Protein AF-A0A959UCR8-F1 (afdb_monomer)

Structure (mmCIF, N/CA/C/O backbone):
data_AF-A0A959UCR8-F1
#
_entry.id   AF-A0A959UCR8-F1
#
loop_
_atom_site.group_PDB
_atom_site.id
_atom_site.type_symbol
_atom_site.label_atom_id
_atom_site.label_alt_id
_atom_site.label_comp_id
_atom_site.label_asym_id
_atom_site.label_entity_id
_atom_site.label_seq_id
_atom_site.pdbx_PDB_ins_code
_atom_site.Cartn_x
_atom_site.Cartn_y
_atom_site.Cartn_z
_atom_site.occupancy
_atom_site.B_iso_or_equiv
_atom_site.auth_seq_id
_atom_site.auth_comp_id
_atom_site.auth_asym_id
_atom_site.auth_atom_id
_atom_site.pdbx_PDB_model_num
ATOM 1 N N . MET A 1 1 ? -18.933 3.146 -14.327 1.00 35.00 1 MET A N 1
ATOM 2 C CA . MET A 1 1 ? -17.675 2.428 -14.625 1.00 35.00 1 MET A CA 1
ATOM 3 C C . MET A 1 1 ? -16.568 3.096 -13.838 1.00 35.00 1 MET A C 1
ATOM 5 O O . MET A 1 1 ? -16.164 4.191 -14.202 1.00 35.00 1 MET A O 1
ATOM 9 N N . ILE A 1 2 ? -16.176 2.525 -12.701 1.00 31.61 2 ILE A N 1
ATOM 10 C CA . ILE A 1 2 ? -15.144 3.122 -11.849 1.00 31.61 2 ILE A CA 1
ATOM 11 C C . ILE A 1 2 ? -13.834 2.428 -12.196 1.00 31.61 2 ILE A C 1
ATOM 13 O O . ILE A 1 2 ? -13.739 1.212 -12.069 1.00 31.61 2 ILE A O 1
ATOM 17 N N . SER A 1 3 ? -12.872 3.203 -12.688 1.00 34.25 3 SER A N 1
ATOM 18 C CA . SER A 1 3 ? -11.559 2.726 -13.097 1.00 34.25 3 SER A CA 1
ATOM 19 C C . SER A 1 3 ? -10.854 2.027 -11.934 1.00 34.25 3 SER A C 1
ATOM 21 O O . SER A 1 3 ? -10.580 2.616 -10.886 1.00 34.25 3 SER A O 1
ATOM 23 N N . SER A 1 4 ? -10.560 0.745 -12.124 1.00 40.97 4 SER A N 1
ATOM 24 C CA . SER A 1 4 ? -9.565 0.016 -11.349 1.00 40.97 4 SER A CA 1
ATOM 25 C C . SER A 1 4 ? -8.217 0.640 -11.703 1.00 40.97 4 SER A C 1
ATOM 27 O O . SER A 1 4 ? -7.694 0.409 -12.792 1.00 40.97 4 SER A O 1
ATOM 29 N N . PHE A 1 5 ? -7.696 1.525 -10.853 1.00 45.44 5 PHE A N 1
ATOM 30 C CA . PHE A 1 5 ? -6.410 2.175 -11.098 1.00 45.44 5 PHE A CA 1
ATOM 31 C C . PHE A 1 5 ? -5.304 1.140 -10.862 1.00 45.44 5 PHE A C 1
ATOM 33 O O . PHE A 1 5 ? -4.810 0.970 -9.754 1.00 45.44 5 PHE A O 1
ATOM 40 N N . ILE A 1 6 ? -4.975 0.384 -11.908 1.00 44.94 6 ILE A N 1
ATOM 41 C CA . ILE A 1 6 ? -3.843 -0.536 -11.927 1.00 44.94 6 ILE A CA 1
ATOM 42 C C . ILE A 1 6 ? -2.632 0.301 -12.340 1.00 44.94 6 ILE A C 1
ATOM 44 O O . ILE A 1 6 ? -2.466 0.661 -13.508 1.00 44.94 6 ILE A O 1
ATOM 48 N N . ALA A 1 7 ? -1.778 0.660 -11.386 1.00 49.00 7 ALA A N 1
ATOM 49 C CA . ALA A 1 7 ? -0.439 1.133 -11.714 1.00 49.00 7 ALA A CA 1
ATOM 50 C C . ALA A 1 7 ? 0.469 -0.079 -11.926 1.00 49.00 7 ALA A C 1
ATOM 52 O O . ALA A 1 7 ? 1.279 -0.418 -11.073 1.00 49.00 7 ALA A O 1
ATOM 53 N N . ALA A 1 8 ? 0.293 -0.759 -13.062 1.00 42.66 8 ALA A N 1
ATOM 54 C CA . ALA A 1 8 ? 1.228 -1.785 -13.498 1.00 42.66 8 ALA A CA 1
ATOM 55 C C . ALA A 1 8 ? 2.567 -1.132 -13.876 1.00 42.66 8 ALA A C 1
ATOM 57 O O . ALA A 1 8 ? 2.589 -0.058 -14.484 1.00 42.66 8 ALA A O 1
ATOM 58 N N . LYS A 1 9 ? 3.661 -1.833 -13.563 1.00 46.59 9 LYS A N 1
ATOM 59 C CA . LYS A 1 9 ? 5.078 -1.531 -13.856 1.00 46.59 9 LYS A CA 1
ATOM 60 C C . LYS A 1 9 ? 5.403 -1.232 -15.337 1.00 46.59 9 LYS A C 1
ATOM 62 O O . LYS A 1 9 ? 6.536 -0.926 -15.677 1.00 46.59 9 LYS A O 1
ATOM 67 N N . SER A 1 10 ? 4.439 -1.312 -16.248 1.00 46.38 10 SER A N 1
ATOM 68 C CA . SER A 1 10 ? 4.620 -1.126 -17.694 1.00 46.38 10 SER A CA 1
ATOM 69 C C . SER A 1 10 ? 4.818 0.330 -18.151 1.00 46.38 10 SER A C 1
ATOM 71 O O . SER A 1 10 ? 4.860 0.584 -19.350 1.00 46.38 10 SER A O 1
ATOM 73 N N . ASP A 1 11 ? 4.937 1.291 -17.236 1.00 51.34 11 ASP A N 1
ATOM 74 C CA . ASP A 1 11 ? 5.076 2.716 -17.547 1.00 51.34 11 ASP A CA 1
ATOM 75 C C . ASP A 1 11 ? 6.489 3.192 -17.171 1.00 51.34 11 ASP A C 1
ATOM 77 O O . ASP A 1 11 ? 6.806 3.346 -15.993 1.00 51.34 11 ASP A O 1
ATOM 81 N N . GLN A 1 12 ? 7.343 3.399 -18.185 1.00 53.25 12 GLN A N 1
ATOM 82 C CA . GLN A 1 12 ? 8.753 3.817 -18.045 1.00 53.25 12 GLN A CA 1
ATOM 83 C C . GLN A 1 12 ? 8.936 5.162 -17.317 1.00 53.25 12 GLN A C 1
ATOM 85 O O . GLN A 1 12 ? 10.059 5.513 -16.964 1.00 53.25 12 GLN A O 1
ATOM 90 N N . ASN A 1 13 ? 7.856 5.922 -17.097 1.00 51.22 13 ASN A N 1
ATOM 91 C CA . ASN A 1 13 ? 7.890 7.194 -16.376 1.00 51.22 13 ASN A CA 1
ATOM 92 C C . ASN A 1 13 ? 7.607 7.046 -14.872 1.00 51.22 13 ASN A C 1
ATOM 94 O O . ASN A 1 13 ? 7.650 8.042 -14.143 1.00 51.22 13 ASN A O 1
ATOM 98 N N . LEU A 1 14 ? 7.292 5.837 -14.395 1.00 52.56 14 LEU A N 1
ATOM 99 C CA . LEU A 1 14 ? 7.174 5.564 -12.968 1.00 52.56 14 LEU A CA 1
ATOM 100 C C . LEU A 1 14 ? 8.577 5.399 -12.363 1.00 52.56 14 LEU A C 1
ATOM 102 O O . LEU A 1 14 ? 9.374 4.640 -12.910 1.00 52.56 14 LEU A O 1
ATOM 106 N N . PRO A 1 15 ? 8.902 6.052 -11.231 1.00 59.72 15 PRO A N 1
ATOM 107 C CA . PRO A 1 15 ? 10.050 5.640 -10.437 1.00 59.72 15 PRO A CA 1
ATOM 108 C C . PRO A 1 15 ? 9.880 4.170 -10.044 1.00 59.72 15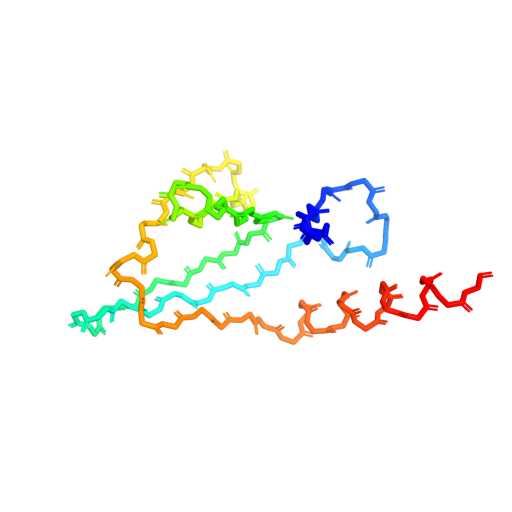 PRO A C 1
ATOM 110 O O . PRO A 1 15 ? 8.769 3.740 -9.729 1.00 59.72 15 PRO A O 1
ATOM 113 N N . ASP A 1 16 ? 10.985 3.424 -10.028 1.00 69.06 16 ASP A N 1
ATOM 114 C CA . ASP A 1 16 ? 10.990 1.976 -9.769 1.00 69.06 16 ASP A CA 1
ATOM 115 C C . ASP A 1 16 ? 10.295 1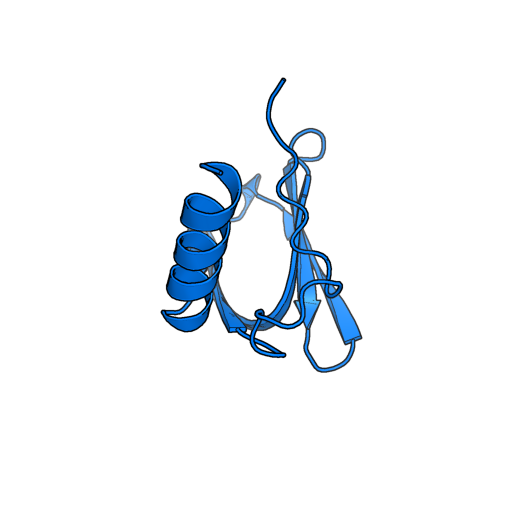.591 -8.454 1.00 69.06 16 ASP A C 1
ATOM 117 O O . ASP A 1 16 ? 9.872 0.450 -8.286 1.00 69.06 16 ASP A O 1
ATOM 121 N N . TYR A 1 17 ? 10.186 2.538 -7.516 1.00 79.62 17 TYR A N 1
ATOM 122 C CA . TYR A 1 17 ? 9.562 2.371 -6.214 1.00 79.62 17 TYR A CA 1
ATOM 123 C C . TYR A 1 17 ? 9.055 3.703 -5.636 1.00 79.62 17 TYR A C 1
ATOM 125 O O . TYR A 1 17 ? 9.585 4.781 -5.915 1.00 79.62 17 TYR A O 1
ATOM 133 N N . TYR A 1 18 ? 8.058 3.624 -4.756 1.00 84.94 18 TYR A N 1
ATOM 134 C CA . TYR A 1 18 ? 7.540 4.734 -3.950 1.00 84.94 18 TYR A CA 1
ATOM 135 C C . TYR A 1 18 ? 7.171 4.241 -2.549 1.00 84.94 18 TYR A C 1
ATOM 137 O O . TYR A 1 18 ? 7.002 3.042 -2.320 1.00 84.94 18 TYR A O 1
ATOM 145 N N . LYS A 1 19 ? 7.091 5.153 -1.577 1.00 89.75 19 LYS A N 1
ATOM 146 C CA . LYS A 1 19 ? 6.710 4.800 -0.206 1.00 89.75 19 LYS A CA 1
ATOM 147 C C . LYS A 1 19 ? 5.209 4.930 0.009 1.00 89.75 19 LYS A C 1
ATOM 149 O O . LYS A 1 19 ? 4.583 5.885 -0.455 1.00 89.75 19 LYS A O 1
ATOM 154 N N . VAL A 1 20 ? 4.668 3.989 0.770 1.00 90.94 20 VAL A N 1
ATOM 155 C CA . VAL A 1 20 ? 3.311 4.025 1.306 1.00 90.94 20 VAL A CA 1
ATOM 156 C C . VAL A 1 20 ? 3.370 3.844 2.815 1.00 90.94 20 VAL A C 1
ATOM 158 O O . VAL A 1 20 ? 4.104 2.995 3.319 1.00 90.94 20 VAL A O 1
ATOM 161 N N . LYS A 1 21 ? 2.588 4.641 3.530 1.00 94.44 21 LYS A N 1
ATOM 162 C CA . LYS A 1 21 ? 2.344 4.505 4.956 1.00 94.44 21 LYS A CA 1
ATOM 163 C C . LYS A 1 21 ? 0.883 4.146 5.167 1.00 94.44 21 LYS A C 1
ATOM 165 O O . LYS A 1 21 ? -0.011 4.851 4.705 1.00 94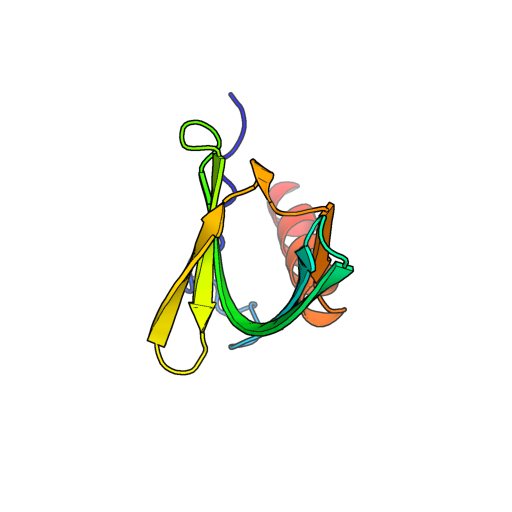.44 21 LYS A O 1
ATOM 170 N N . ILE A 1 22 ? 0.649 3.050 5.870 1.00 93.50 22 ILE A N 1
ATOM 171 C CA . ILE A 1 22 ? -0.678 2.558 6.222 1.00 93.50 22 ILE A CA 1
ATOM 172 C C . ILE A 1 22 ? -0.854 2.775 7.717 1.00 93.50 22 ILE A C 1
ATOM 1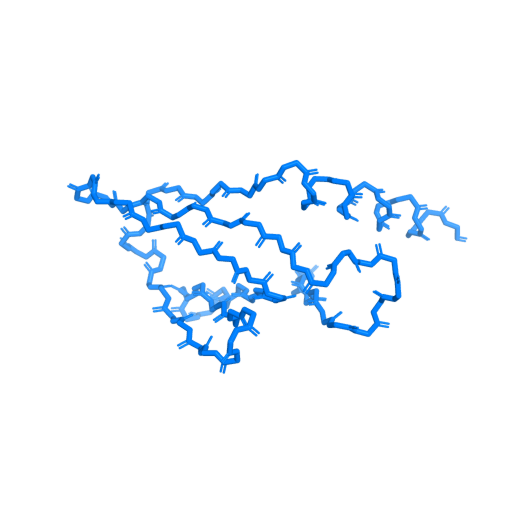74 O O . ILE A 1 22 ? -0.073 2.260 8.515 1.00 93.50 22 ILE A O 1
ATOM 178 N N . CYS A 1 23 ? -1.864 3.553 8.086 1.00 94.12 23 CYS A N 1
ATOM 179 C CA . CYS A 1 23 ? -2.278 3.745 9.467 1.00 94.12 23 CYS A CA 1
ATOM 180 C C . CYS A 1 23 ? -3.498 2.868 9.733 1.00 94.12 23 CYS A C 1
ATOM 182 O O . CYS A 1 23 ? -4.493 2.964 9.011 1.00 94.12 23 CYS A O 1
ATOM 184 N N . PHE A 1 24 ? -3.436 2.029 10.759 1.00 95.38 24 PHE A N 1
ATOM 185 C CA . PHE A 1 24 ? -4.537 1.166 11.168 1.00 95.38 24 PHE A CA 1
ATOM 186 C C . PHE A 1 24 ? -5.424 1.853 12.212 1.00 95.38 24 PHE A C 1
ATOM 188 O O . PHE A 1 24 ? -5.039 2.830 12.859 1.00 95.38 24 PHE A O 1
ATOM 195 N N . ILE A 1 25 ? -6.650 1.356 12.369 1.00 94.25 25 ILE A N 1
ATOM 196 C CA . ILE A 1 25 ? -7.637 1.913 13.310 1.00 94.25 25 ILE A CA 1
ATOM 197 C C . ILE A 1 25 ? -7.170 1.781 14.766 1.00 94.25 25 ILE A C 1
ATOM 199 O O . ILE A 1 25 ? -7.484 2.643 15.585 1.00 94.25 25 ILE A O 1
ATOM 203 N N . ASP A 1 26 ? -6.371 0.758 15.073 1.00 94.12 26 ASP A N 1
ATOM 204 C CA . ASP A 1 26 ? -5.745 0.563 16.386 1.00 94.12 26 ASP A CA 1
ATOM 205 C C . 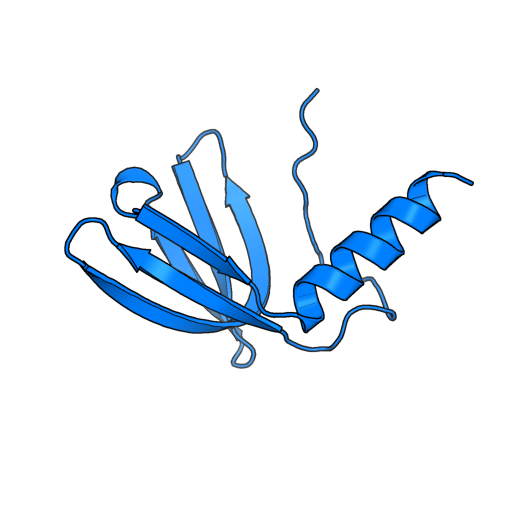ASP A 1 26 ? -4.580 1.536 16.670 1.00 94.12 26 ASP A C 1
ATOM 207 O O . ASP A 1 26 ? -4.031 1.548 17.770 1.00 94.12 26 ASP A O 1
ATOM 211 N N . GLY A 1 27 ? -4.221 2.383 15.698 1.00 89.94 27 GLY A N 1
ATOM 212 C CA . GLY A 1 27 ? -3.147 3.368 15.796 1.00 89.94 27 GLY A CA 1
ATOM 213 C C . GLY A 1 27 ? -1.769 2.847 15.386 1.00 89.94 27 GLY A C 1
ATOM 214 O O . GLY A 1 27 ? -0.818 3.634 15.358 1.00 89.94 27 GLY A O 1
ATOM 215 N N . THR A 1 28 ? -1.640 1.565 15.036 1.00 95.19 28 THR A N 1
ATOM 216 C CA . THR A 1 28 ? -0.396 1.029 14.478 1.00 95.19 28 THR A CA 1
ATOM 217 C C . THR A 1 28 ? -0.143 1.597 13.081 1.00 95.19 28 THR A C 1
ATOM 219 O O . THR A 1 28 ? -1.061 1.997 12.362 1.00 95.19 28 THR A O 1
ATOM 222 N N . ASN A 1 29 ? 1.132 1.684 12.702 1.00 95.38 29 ASN A N 1
ATOM 223 C CA . ASN A 1 29 ? 1.543 2.175 11.392 1.00 95.38 29 ASN A CA 1
ATOM 224 C C . ASN A 1 29 ? 2.475 1.168 10.727 1.00 95.38 29 ASN A C 1
ATOM 226 O O . ASN A 1 29 ? 3.281 0.519 11.392 1.00 95.38 29 ASN A O 1
ATOM 230 N N . THR A 1 30 ? 2.374 1.059 9.409 1.00 94.69 30 THR A N 1
ATOM 231 C CA . THR A 1 30 ? 3.271 0.259 8.579 1.00 94.69 30 THR A CA 1
ATOM 232 C C . THR A 1 30 ? 3.740 1.094 7.402 1.00 94.69 30 THR A C 1
ATOM 234 O O . THR A 1 30 ? 2.933 1.574 6.608 1.00 94.69 30 THR A O 1
ATOM 237 N N . ASP A 1 31 ? 5.053 1.257 7.295 1.00 94.88 31 ASP A N 1
ATOM 238 C CA . ASP A 1 31 ? 5.712 1.970 6.210 1.00 94.88 31 ASP A CA 1
ATOM 239 C C . ASP A 1 31 ? 6.359 0.952 5.264 1.00 94.88 31 ASP A C 1
ATOM 241 O O . ASP A 1 31 ? 7.188 0.140 5.678 1.00 94.88 31 ASP A O 1
ATOM 245 N N . LEU A 1 32 ? 5.992 0.994 3.984 1.00 92.19 32 LEU A N 1
ATOM 246 C CA . LEU A 1 32 ? 6.485 0.082 2.955 1.00 92.19 32 LEU A CA 1
ATOM 247 C C . LEU A 1 32 ? 7.052 0.857 1.774 1.00 92.19 32 LEU A C 1
ATOM 249 O O . LEU A 1 32 ? 6.559 1.918 1.398 1.00 92.19 32 LEU A O 1
ATOM 253 N N . THR A 1 33 ? 8.088 0.293 1.158 1.00 91.81 33 THR A N 1
ATOM 254 C CA . THR A 1 33 ? 8.577 0.730 -0.153 1.00 91.81 33 THR A CA 1
ATOM 255 C C . THR A 1 33 ? 8.061 -0.249 -1.197 1.00 91.81 33 THR A C 1
ATOM 257 O O . THR A 1 33 ? 8.406 -1.433 -1.155 1.00 91.81 33 THR A O 1
ATOM 260 N N . ILE A 1 34 ? 7.212 0.236 -2.097 1.00 88.94 34 ILE A N 1
ATOM 261 C CA . ILE A 1 34 ? 6.418 -0.589 -3.004 1.00 88.94 34 ILE A CA 1
ATOM 262 C C . ILE A 1 34 ? 6.674 -0.228 -4.459 1.00 88.94 34 ILE A C 1
ATOM 264 O O . ILE A 1 34 ? 7.057 0.898 -4.773 1.00 88.94 34 ILE A O 1
ATOM 268 N N . VAL A 1 35 ? 6.458 -1.206 -5.330 1.00 85.62 35 VAL A N 1
ATOM 269 C CA . VAL A 1 35 ? 6.579 -1.059 -6.788 1.00 85.62 35 VAL A CA 1
ATOM 270 C C . VAL A 1 35 ? 5.203 -0.979 -7.448 1.00 85.62 35 VAL A C 1
ATOM 272 O O . VAL A 1 35 ? 5.034 -0.326 -8.472 1.00 85.62 35 VAL A O 1
ATOM 275 N N . GLU A 1 36 ? 4.185 -1.570 -6.822 1.00 83.50 36 GLU A N 1
ATOM 276 C CA . GLU A 1 36 ? 2.789 -1.519 -7.256 1.00 83.50 36 GLU A CA 1
ATOM 277 C C . GLU A 1 36 ? 1.852 -1.614 -6.048 1.00 83.50 36 GLU A C 1
ATOM 279 O O . GLU A 1 36 ? 2.197 -2.170 -5.000 1.00 83.50 36 GLU A O 1
ATOM 284 N N . HIS A 1 37 ? 0.645 -1.087 -6.231 1.00 86.88 37 HIS A N 1
ATOM 285 C CA . HIS A 1 37 ? -0.484 -1.343 -5.355 1.00 86.88 37 HIS A CA 1
ATOM 286 C C . HIS A 1 37 ? -1.742 -1.594 -6.174 1.00 86.88 37 HIS A C 1
ATOM 288 O O . HIS A 1 37 ? -1.878 -1.128 -7.310 1.00 86.88 37 HIS A O 1
ATOM 294 N N . TYR A 1 38 ? -2.683 -2.295 -5.561 1.00 85.19 38 TYR A N 1
ATOM 295 C CA . TYR A 1 38 ? -3.988 -2.576 -6.115 1.00 85.19 38 TYR A CA 1
ATOM 296 C C . TYR A 1 38 ? -5.059 -2.408 -5.043 1.00 85.19 38 TYR A C 1
ATOM 298 O O . TYR A 1 38 ? -4.895 -2.804 -3.892 1.00 85.19 38 TYR A O 1
ATOM 306 N N . TYR A 1 39 ? -6.172 -1.798 -5.436 1.00 85.69 39 TYR A N 1
ATOM 307 C CA . TYR A 1 39 ? -7.322 -1.613 -4.566 1.00 85.69 39 TYR A CA 1
ATOM 308 C C . TYR A 1 39 ? -8.471 -2.475 -5.077 1.00 85.69 39 TYR A C 1
ATOM 310 O O . TYR A 1 39 ? -9.094 -2.159 -6.098 1.00 85.69 39 TYR A O 1
ATOM 318 N N . ASN A 1 40 ? -8.758 -3.556 -4.358 1.00 85.00 40 ASN A N 1
ATOM 319 C CA . ASN A 1 40 ? -9.890 -4.418 -4.641 1.00 85.00 40 ASN A CA 1
ATOM 320 C C . ASN A 1 40 ? -11.126 -3.907 -3.893 1.00 85.00 40 ASN A C 1
ATOM 322 O O . ASN A 1 40 ? -11.271 -4.108 -2.686 1.00 85.00 40 ASN A O 1
ATOM 326 N N . LYS A 1 41 ? -12.024 -3.245 -4.629 1.00 80.31 41 LYS A N 1
ATOM 327 C CA . LYS A 1 41 ? -13.285 -2.701 -4.098 1.00 80.31 41 LYS A CA 1
ATOM 328 C C . LYS A 1 41 ? -14.224 -3.777 -3.589 1.00 80.31 41 LYS A C 1
ATOM 330 O O . LYS A 1 41 ? -14.860 -3.579 -2.562 1.00 80.31 41 LYS A O 1
ATOM 335 N N . ASP A 1 42 ? -14.299 -4.894 -4.295 1.00 86.31 42 ASP A N 1
ATOM 336 C CA . ASP A 1 42 ? -15.278 -5.932 -3.999 1.00 86.31 42 ASP A CA 1
ATOM 337 C C . ASP A 1 42 ? -14.887 -6.678 -2.721 1.00 86.31 42 ASP A C 1
ATOM 339 O O . ASP A 1 42 ? -15.718 -6.908 -1.847 1.00 86.31 42 ASP A O 1
ATOM 343 N N . LEU A 1 43 ? -13.592 -6.962 -2.561 1.00 88.06 43 LEU A N 1
ATOM 344 C CA . LEU A 1 43 ? -13.063 -7.665 -1.391 1.00 88.06 43 LEU A CA 1
ATOM 345 C C . LEU A 1 43 ? -12.662 -6.741 -0.236 1.00 88.06 43 LEU A C 1
ATOM 347 O O . LEU A 1 43 ? -12.340 -7.230 0.842 1.00 88.06 43 LEU A O 1
ATOM 351 N N . HIS A 1 44 ? -12.689 -5.423 -0.442 1.00 89.44 44 HIS A N 1
ATOM 352 C CA . HIS A 1 44 ? -12.208 -4.428 0.519 1.00 89.44 44 HIS A CA 1
ATOM 353 C C . HIS A 1 44 ? -10.756 -4.692 0.960 1.00 89.44 44 HIS A C 1
ATOM 355 O O . HIS A 1 44 ? -10.414 -4.616 2.142 1.00 89.44 44 HIS A O 1
ATOM 361 N N . ILE A 1 45 ? -9.888 -4.975 -0.014 1.00 90.88 45 ILE A N 1
ATOM 362 C CA . ILE A 1 45 ? -8.468 -5.271 0.206 1.00 90.88 45 ILE A CA 1
ATOM 363 C C . ILE A 1 45 ? -7.604 -4.240 -0.517 1.00 90.88 45 ILE A C 1
ATOM 365 O O . ILE A 1 45 ? -7.882 -3.844 -1.651 1.00 90.88 45 ILE A O 1
ATOM 369 N N . PHE A 1 46 ? -6.539 -3.820 0.156 1.00 91.19 46 PHE A N 1
ATOM 370 C CA . PHE A 1 46 ? -5.433 -3.074 -0.415 1.00 91.19 46 PHE A CA 1
ATOM 371 C C . PHE A 1 46 ? -4.210 -3.982 -0.512 1.00 91.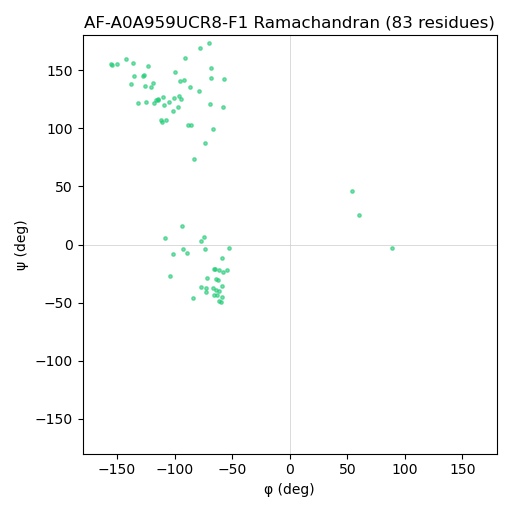19 46 PHE A C 1
ATOM 373 O O . PHE A 1 46 ? -3.599 -4.317 0.502 1.00 91.19 46 PHE A O 1
ATOM 380 N N . ASP A 1 47 ? -3.874 -4.380 -1.732 1.00 91.62 47 ASP A N 1
ATOM 381 C CA . ASP A 1 47 ? -2.705 -5.199 -2.021 1.00 91.62 47 ASP A CA 1
ATOM 382 C C . ASP A 1 47 ? -1.534 -4.312 -2.4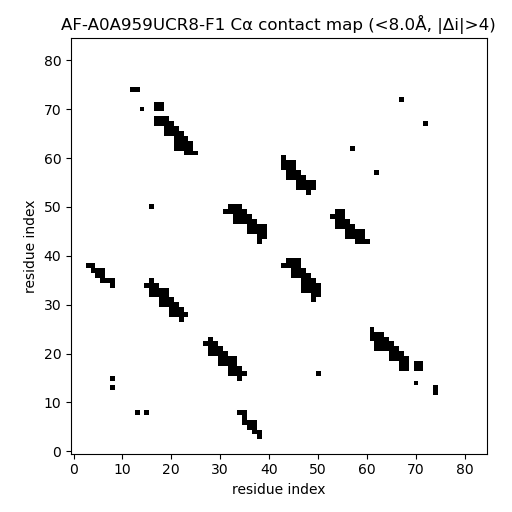21 1.00 91.62 47 ASP A C 1
ATOM 384 O O . ASP A 1 47 ? -1.690 -3.341 -3.165 1.00 91.62 47 ASP A O 1
ATOM 388 N N . VAL A 1 48 ? -0.342 -4.665 -1.962 1.00 89.88 48 VAL A N 1
ATOM 389 C CA . VAL A 1 48 ? 0.905 -4.025 -2.371 1.00 89.88 48 VAL A CA 1
ATOM 390 C C . VAL A 1 48 ? 1.960 -5.073 -2.662 1.00 89.88 48 VAL A C 1
ATOM 392 O O . VAL A 1 48 ? 2.048 -6.087 -1.971 1.00 89.88 48 VAL A O 1
ATOM 395 N N . ARG A 1 49 ? 2.807 -4.794 -3.650 1.00 88.00 49 ARG A N 1
ATOM 396 C CA . ARG A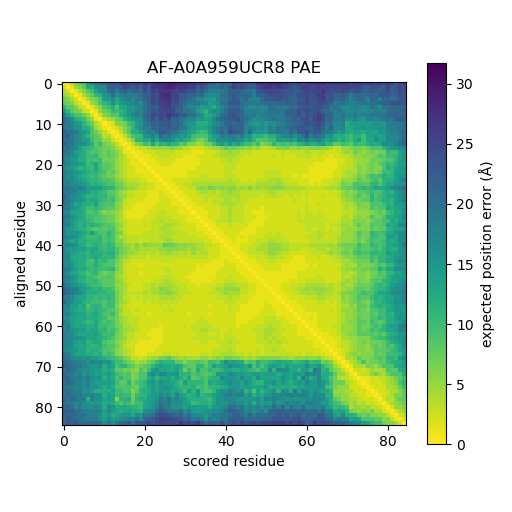 1 49 ? 4.040 -5.546 -3.882 1.00 88.00 49 ARG A CA 1
ATOM 397 C C . ARG A 1 49 ? 5.224 -4.657 -3.539 1.00 88.00 49 ARG A C 1
ATOM 399 O O . ARG A 1 49 ? 5.335 -3.532 -4.034 1.00 88.00 49 ARG A O 1
ATOM 406 N N . THR A 1 50 ? 6.107 -5.145 -2.682 1.00 89.44 50 THR A N 1
ATOM 407 C CA . THR A 1 50 ? 7.303 -4.413 -2.260 1.00 89.44 50 THR A CA 1
ATOM 408 C C . THR A 1 50 ? 8.395 -4.460 -3.327 1.00 89.44 50 THR A C 1
ATOM 410 O O . THR A 1 50 ? 8.335 -5.239 -4.278 1.00 89.44 50 THR A O 1
ATOM 413 N N . LYS A 1 51 ? 9.437 -3.640 -3.156 1.00 85.25 51 LYS A N 1
ATOM 414 C CA . LYS A 1 51 ? 10.661 -3.711 -3.979 1.00 85.25 51 LYS A CA 1
ATOM 415 C C . LYS A 1 51 ? 11.367 -5.074 -3.934 1.00 85.25 51 LYS A C 1
ATOM 417 O O . LYS A 1 51 ? 12.095 -5.401 -4.863 1.00 85.25 51 LYS A O 1
ATOM 422 N N . ASP A 1 52 ? 11.140 -5.839 -2.869 1.00 87.69 52 ASP A N 1
ATOM 423 C CA . ASP A 1 52 ? 11.732 -7.158 -2.644 1.00 87.69 52 ASP A CA 1
ATOM 424 C C . ASP A 1 52 ? 10.802 -8.279 -3.161 1.00 87.69 52 ASP A C 1
ATOM 426 O O . ASP A 1 52 ? 10.964 -9.439 -2.799 1.00 87.69 52 ASP A O 1
ATOM 430 N N . ASP A 1 53 ? 9.810 -7.919 -3.991 1.00 84.50 53 ASP A N 1
ATOM 431 C CA . ASP A 1 53 ? 8.794 -8.797 -4.594 1.00 84.50 53 ASP A CA 1
ATOM 432 C C . ASP A 1 53 ? 7.910 -9.546 -3.578 1.00 84.50 53 ASP A C 1
ATOM 434 O O . ASP A 1 53 ? 7.329 -10.592 -3.865 1.00 84.50 53 ASP A O 1
ATOM 438 N N . LEU A 1 54 ? 7.761 -8.989 -2.371 1.00 90.56 54 LEU A N 1
ATOM 439 C CA . LEU A 1 54 ? 6.833 -9.504 -1.365 1.00 90.56 54 LEU A CA 1
ATOM 440 C C . LEU A 1 54 ? 5.448 -8.900 -1.566 1.00 90.56 54 LEU A C 1
ATOM 442 O O . LEU A 1 54 ? 5.313 -7.688 -1.731 1.00 90.56 54 LEU A O 1
ATOM 446 N N . ILE A 1 55 ? 4.417 -9.738 -1.491 1.00 91.62 55 ILE A N 1
ATOM 447 C CA . ILE A 1 55 ? 3.021 -9.305 -1.555 1.00 91.62 55 ILE A CA 1
ATOM 448 C C . ILE A 1 55 ? 2.480 -9.164 -0.134 1.00 91.62 55 ILE A C 1
ATOM 450 O O . ILE A 1 55 ? 2.560 -10.098 0.665 1.00 91.62 55 ILE A O 1
ATOM 454 N N . HIS A 1 56 ? 1.901 -8.004 0.164 1.00 92.12 56 HIS A N 1
ATOM 455 C CA . HIS A 1 56 ? 1.151 -7.764 1.391 1.00 92.12 56 HIS A CA 1
ATOM 456 C C . HIS A 1 56 ? -0.279 -7.361 1.052 1.00 92.12 56 HIS A C 1
ATOM 458 O O . HIS A 1 56 ? -0.499 -6.501 0.202 1.00 92.12 56 HIS A O 1
ATOM 464 N N . SER A 1 57 ? -1.229 -7.948 1.773 1.00 93.31 57 SER A N 1
ATOM 465 C CA . SER A 1 57 ? -2.655 -7.670 1.635 1.00 93.31 57 SER A CA 1
ATOM 466 C C . SER A 1 57 ? -3.180 -7.071 2.929 1.00 93.31 57 SER A C 1
ATOM 468 O O . SER A 1 57 ? -3.057 -7.669 3.999 1.00 93.31 57 SER A O 1
ATOM 470 N N . PHE A 1 58 ? -3.785 -5.892 2.835 1.00 92.62 58 PHE A N 1
ATOM 471 C CA . PHE A 1 58 ? -4.338 -5.170 3.972 1.00 92.62 58 PHE A CA 1
ATOM 472 C C . PHE A 1 58 ? -5.854 -5.081 3.853 1.00 92.62 58 PHE A C 1
ATOM 474 O O . PHE A 1 58 ? -6.386 -4.572 2.868 1.00 92.62 58 PHE A O 1
ATOM 481 N N . SER A 1 59 ? -6.562 -5.549 4.882 1.00 93.31 59 SER A N 1
ATOM 482 C CA . SER A 1 59 ? -8.010 -5.366 4.976 1.00 93.31 59 SER A CA 1
ATOM 483 C C . SER A 1 59 ? -8.327 -3.895 5.214 1.00 93.31 59 SER A C 1
ATOM 485 O O . SER A 1 59 ? -7.942 -3.328 6.239 1.00 93.31 59 SER A O 1
ATOM 487 N N . LEU A 1 60 ? -9.086 -3.280 4.313 1.00 90.69 60 LEU A N 1
ATOM 488 C CA . LEU A 1 60 ? -9.466 -1.873 4.421 1.00 90.69 60 LEU A CA 1
ATOM 489 C C . LEU A 1 60 ? -10.382 -1.591 5.610 1.00 90.69 60 LEU A C 1
ATOM 491 O O . LEU A 1 60 ? -10.416 -0.465 6.090 1.00 90.69 60 LEU A O 1
ATOM 495 N N . TYR A 1 61 ? -11.060 -2.611 6.137 1.00 92.56 61 TYR A N 1
ATOM 496 C CA . TYR A 1 61 ? -11.834 -2.492 7.373 1.00 92.56 61 TYR A CA 1
ATOM 497 C C . TYR A 1 61 ? -10.965 -2.196 8.597 1.00 92.56 61 TYR A C 1
ATOM 499 O O . TYR A 1 61 ? -11.475 -1.714 9.602 1.00 92.56 61 TYR A O 1
ATOM 507 N N . THR A 1 62 ? -9.665 -2.493 8.525 1.00 93.56 62 THR A N 1
ATOM 508 C CA . THR A 1 62 ? -8.698 -2.236 9.604 1.00 93.56 62 THR A CA 1
ATOM 509 C C . THR A 1 62 ? -7.856 -0.990 9.358 1.00 93.56 62 THR A C 1
ATOM 511 O O . THR A 1 62 ? -7.135 -0.550 10.252 1.00 93.56 62 THR A O 1
ATOM 514 N N . VAL A 1 63 ? -7.954 -0.396 8.167 1.00 92.12 63 VAL A N 1
ATOM 515 C CA . VAL A 1 63 ? -7.136 0.739 7.746 1.00 92.12 63 VAL A CA 1
ATOM 516 C C . VAL A 1 63 ? -7.876 2.042 8.025 1.00 92.12 63 VAL A C 1
ATOM 518 O O . VAL A 1 63 ? -8.990 2.266 7.563 1.00 92.12 63 VAL A O 1
ATOM 521 N N . LYS A 1 64 ? -7.219 2.929 8.767 1.00 92.38 64 LYS A N 1
ATOM 522 C CA . LYS A 1 64 ? -7.678 4.289 9.044 1.00 92.38 64 LYS A CA 1
ATOM 523 C C . LYS A 1 64 ? -7.310 5.248 7.916 1.00 92.38 64 LYS A C 1
ATOM 525 O O . LYS A 1 64 ? -8.137 6.058 7.507 1.00 92.38 64 LYS A O 1
ATOM 530 N N . SER A 1 65 ? -6.073 5.187 7.432 1.00 91.25 65 SER A N 1
ATOM 531 C CA . SER A 1 65 ? -5.607 6.020 6.321 1.00 91.25 65 SER A CA 1
ATOM 532 C C . SER A 1 65 ? -4.448 5.372 5.571 1.00 91.25 65 SER A C 1
ATOM 534 O O . SER A 1 65 ? -3.702 4.560 6.119 1.00 91.25 65 SER A O 1
ATOM 536 N N . ILE A 1 66 ? -4.307 5.749 4.299 1.00 89.88 66 ILE A N 1
ATOM 537 C CA . ILE A 1 66 ? -3.191 5.366 3.433 1.00 89.88 66 ILE A CA 1
ATOM 538 C C . ILE A 1 66 ? -2.574 6.656 2.899 1.00 89.88 66 ILE A C 1
ATOM 540 O O . ILE A 1 66 ? -3.260 7.466 2.275 1.00 89.88 66 ILE A O 1
ATOM 544 N N . GLU A 1 67 ? -1.287 6.845 3.152 1.00 89.50 67 GLU A N 1
ATOM 545 C CA . GLU A 1 67 ? -0.520 8.018 2.745 1.00 89.50 67 GLU A CA 1
ATOM 546 C C . GLU A 1 67 ? 0.597 7.583 1.801 1.00 89.50 67 GLU A C 1
ATOM 548 O O . GLU A 1 67 ? 1.447 6.768 2.153 1.00 89.50 67 GLU A O 1
ATOM 553 N N . PHE A 1 68 ? 0.610 8.135 0.592 1.00 86.50 68 PHE A N 1
ATOM 554 C CA . PHE A 1 68 ? 1.684 7.905 -0.368 1.00 86.50 68 PHE A CA 1
ATOM 555 C C . PHE A 1 68 ? 2.665 9.078 -0.366 1.00 86.50 68 PHE A C 1
ATOM 557 O O . PHE A 1 68 ? 2.283 10.227 -0.130 1.00 86.50 68 PHE A O 1
ATOM 564 N N . ASP A 1 69 ? 3.937 8.797 -0.638 1.00 82.56 69 ASP A N 1
ATOM 565 C CA . ASP A 1 69 ? 4.958 9.839 -0.704 1.00 82.56 69 ASP A CA 1
ATOM 566 C C . ASP A 1 69 ? 4.811 10.774 -1.924 1.00 82.56 69 ASP A C 1
ATOM 568 O O . ASP A 1 69 ? 4.016 10.575 -2.845 1.00 82.56 69 ASP A O 1
ATOM 572 N N . LYS A 1 70 ? 5.635 11.829 -1.949 1.00 68.19 70 LYS A N 1
ATOM 573 C CA . LYS A 1 70 ? 5.649 12.818 -3.039 1.00 68.19 70 LYS A CA 1
ATOM 574 C C . LYS A 1 70 ? 6.013 12.220 -4.404 1.00 68.19 70 LYS A C 1
ATOM 576 O O . LYS A 1 70 ? 5.702 12.845 -5.419 1.00 68.19 70 LYS A O 1
ATOM 581 N N . ASN A 1 71 ? 6.685 11.067 -4.446 1.00 66.69 71 ASN A N 1
ATOM 582 C CA . ASN A 1 71 ? 7.042 10.416 -5.705 1.00 66.69 71 ASN A CA 1
ATOM 583 C C . ASN A 1 71 ? 5.793 9.816 -6.355 1.00 66.69 71 ASN A C 1
ATOM 585 O O . ASN A 1 71 ? 5.611 9.977 -7.559 1.00 66.69 71 ASN A O 1
ATOM 589 N N . TRP A 1 72 ? 4.873 9.264 -5.559 1.00 66.88 72 TRP A N 1
ATOM 590 C CA . TRP A 1 72 ? 3.548 8.868 -6.041 1.00 66.88 72 TRP A CA 1
ATOM 591 C C . TRP A 1 72 ? 2.706 10.053 -6.534 1.00 66.88 72 TRP A C 1
ATOM 593 O O . TRP A 1 72 ? 2.099 9.985 -7.601 1.00 66.88 72 TRP A O 1
ATOM 603 N N . SER A 1 73 ? 2.687 11.182 -5.820 1.00 59.78 73 SER A N 1
ATOM 604 C CA . SER A 1 73 ? 1.902 12.348 -6.266 1.00 59.78 73 SER A CA 1
ATOM 605 C C . SER A 1 73 ? 2.330 12.854 -7.651 1.00 59.78 73 SER A C 1
ATOM 607 O O . SER A 1 73 ? 1.481 13.227 -8.460 1.00 59.78 73 SER A O 1
ATOM 609 N N . LYS A 1 74 ? 3.632 12.795 -7.964 1.00 59.41 74 LYS A N 1
ATOM 610 C CA . LYS A 1 74 ? 4.160 13.122 -9.300 1.00 59.41 74 LYS A CA 1
ATOM 611 C C . LYS A 1 74 ? 3.715 12.121 -10.373 1.00 59.41 74 LYS A C 1
ATOM 613 O O . LYS A 1 74 ? 3.404 12.532 -11.486 1.00 59.41 74 LYS A O 1
ATOM 618 N N . ILE A 1 75 ? 3.635 10.832 -10.038 1.00 63.47 75 ILE A N 1
ATOM 619 C CA . ILE A 1 75 ? 3.119 9.776 -10.928 1.00 63.47 75 ILE A CA 1
ATOM 620 C C . ILE A 1 75 ? 1.670 10.062 -11.335 1.00 63.47 75 ILE A C 1
ATOM 622 O O . ILE A 1 75 ? 1.331 10.035 -12.520 1.00 63.47 75 ILE A O 1
ATOM 626 N N . VAL A 1 76 ? 0.812 10.357 -10.354 1.00 64.31 76 VAL A N 1
ATOM 627 C CA . VAL A 1 76 ? -0.604 10.669 -10.600 1.00 64.31 76 VAL A CA 1
ATOM 628 C C . VAL A 1 76 ? -0.733 11.913 -11.479 1.00 64.31 76 VAL A C 1
ATOM 630 O O . VAL A 1 76 ? -1.539 11.935 -12.411 1.00 64.31 76 VAL A O 1
ATOM 633 N N . GLU A 1 77 ? 0.102 12.926 -11.239 1.00 56.59 77 GLU A N 1
ATOM 634 C CA . GLU A 1 77 ? 0.132 14.150 -12.036 1.00 56.59 77 GLU A CA 1
ATOM 635 C C . GLU A 1 77 ? 0.498 13.878 -13.508 1.00 56.59 77 GLU A C 1
ATOM 637 O O . GLU A 1 77 ? -0.233 14.311 -14.402 1.00 56.59 77 GLU A O 1
ATOM 642 N N . ILE A 1 78 ? 1.563 13.110 -13.775 1.00 59.09 78 ILE A N 1
ATOM 643 C CA . ILE A 1 78 ? 1.994 12.737 -15.138 1.00 59.09 78 ILE A CA 1
ATOM 644 C C . ILE A 1 78 ? 0.883 11.979 -15.878 1.00 59.09 78 ILE A C 1
ATOM 646 O O . ILE A 1 78 ? 0.562 12.296 -17.029 1.00 59.09 78 ILE A O 1
ATOM 650 N N . ARG A 1 79 ? 0.239 11.017 -15.208 1.00 60.84 79 ARG A N 1
ATOM 651 C CA . ARG A 1 79 ? -0.853 10.227 -15.797 1.00 60.84 79 ARG A CA 1
ATOM 652 C C . ARG A 1 79 ? -2.086 11.068 -16.102 1.00 60.84 79 ARG A C 1
ATOM 654 O O . ARG A 1 79 ? -2.630 10.961 -17.195 1.00 60.84 79 ARG A O 1
ATOM 661 N N . SER A 1 80 ? -2.484 11.952 -15.185 1.00 57.97 80 SER A N 1
ATOM 662 C CA . SER A 1 80 ? -3.644 12.835 -15.379 1.00 57.97 80 SER A CA 1
ATOM 663 C C . SER A 1 80 ? -3.480 13.806 -16.556 1.00 57.97 80 SER A C 1
ATOM 665 O O . SER A 1 80 ? -4.465 14.158 -17.210 1.00 57.97 80 SER A O 1
ATOM 667 N N . LYS A 1 81 ? -2.238 14.219 -16.848 1.00 54.56 81 LYS A N 1
ATOM 668 C CA . LYS A 1 81 ? -1.900 15.061 -18.002 1.00 54.56 81 LYS A CA 1
ATOM 669 C C . LYS A 1 81 ? -1.876 14.264 -19.308 1.00 54.56 81 LYS A C 1
ATOM 671 O O . LYS A 1 81 ? -2.334 14.780 -20.320 1.00 54.56 81 LYS A O 1
ATOM 676 N N . SER A 1 82 ? -1.422 13.011 -19.273 1.00 54.06 82 SER A N 1
ATOM 677 C CA . SER A 1 82 ? -1.352 12.136 -20.456 1.00 54.06 82 SER A CA 1
ATOM 678 C C . SER A 1 82 ? -2.731 11.662 -20.934 1.00 54.06 82 SER A C 1
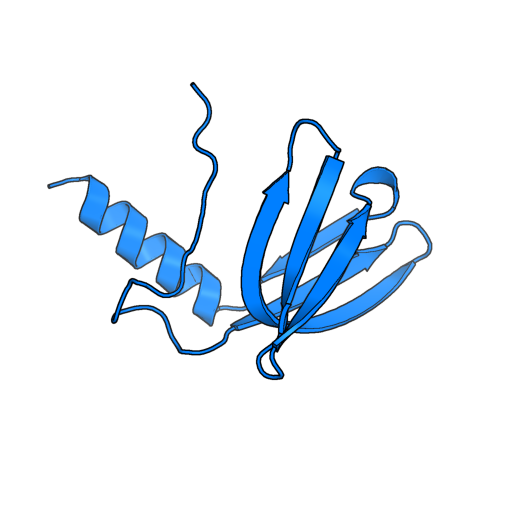ATOM 680 O O . SER A 1 82 ? -2.934 11.474 -22.123 1.00 54.06 82 SER A O 1
ATOM 682 N N . SER A 1 83 ? -3.713 11.535 -20.036 1.00 51.28 83 SER A N 1
ATOM 683 C CA . SER A 1 83 ? -5.101 11.171 -20.376 1.00 51.28 83 SER A CA 1
ATOM 684 C C . SER A 1 83 ? -5.953 12.307 -20.974 1.00 51.28 83 SER A C 1
ATOM 686 O O . SER A 1 83 ? -7.153 12.126 -21.164 1.00 51.28 83 SER A O 1
ATOM 688 N N . LYS A 1 84 ? -5.376 13.497 -21.201 1.00 49.88 84 LYS A N 1
ATOM 689 C CA . LYS A 1 84 ? -6.064 14.676 -21.769 1.00 49.88 84 LYS A CA 1
ATOM 690 C C . LYS A 1 84 ? -5.638 15.017 -23.208 1.00 49.88 84 LYS A C 1
ATOM 692 O O . LYS A 1 84 ? -6.074 16.052 -23.712 1.00 49.88 84 LYS A O 1
ATOM 697 N N . GLN A 1 85 ? -4.806 14.191 -23.841 1.00 42.16 85 GLN A N 1
ATOM 698 C CA . GLN A 1 85 ? -4.516 14.237 -25.281 1.00 42.16 85 GLN A CA 1
ATOM 699 C C . GLN A 1 85 ? -5.277 13.127 -25.998 1.00 42.16 85 GLN A C 1
ATOM 701 O O . GLN A 1 85 ? -5.697 13.386 -27.144 1.00 42.16 85 GLN A O 1
#

pLDDT: mean 75.91, std 19.21, range [31.61, 95.38]

Solvent-accessible surface area (backbone atoms only — not comparable to full-atom values): 5098 Å² total; per-residue (Å²): 137,82,81,77,72,70,56,62,83,86,47,90,83,52,70,82,56,37,48,39,38,40,33,30,69,90,70,50,73,50,80,46,55,25,48,34,50,41,70,40,77,91,79,41,34,40,38,36,31,30,76,85,72,47,79,49,79,40,56,46,92,50,46,65,47,78,47,67,38,74,65,47,56,51,45,54,51,55,50,62,58,61,78,74,116

Secondary structure (DSSP, 8-state):
--------TT-TTS-S-EEEEEEETTS-EEEEEEEEEEEETTTTEEEEEETTS-EEEEEGGGEEEEEE-HHHHHHHHHHHHHTT-

Nearest PDB structures (foldseek):
  6bhe-assembly1_A  TM=4.130E-01  e=1.779E+00  Homo sapiens
  6au2-assembly1_A  TM=4.046E-01  e=1.985E+00  Homo sapiens
  6bhg-assembly1_A  TM=4.103E-01  e=1.985E+00  Homo sapiens
  7cjt-assembly1_D  TM=4.124E-01  e=2.609E+00  Homo sapiens
  6bhi-assembly1_A  TM=4.093E-01  e=2.609E+00  Homo sapiens

Sequence (85 aa):
MISSFIAAKSDQNLPDYYKVKICFIDGTNTDLTIVEHYYNKDLHIFDVRTKDDLIHSFSLYTVKSIEFDKNWSKIVEIRSKSSKQ

Mean predicted aligned error: 9.07 Å

Radius of gyration: 13.35 Å; Cα contacts (8 Å, |Δi|>4): 129; chains: 1; bounding box: 29×25×42 Å

Foldseek 3Di:
DDDFPWPDLPDPPQDQWWWKWWAWPVRDIDIAIFRTWTQDPVQQWIWTQGPVRDIDIDRNVGTPDMDIDPSVVVVVVVVVVVVVD